Protein AF-A0A964THD8-F1 (afdb_monomer)

Solvent-accessible surface area (backbone atoms only — not comparable to full-atom values): 4783 Å² total; per-residue (Å²): 112,71,65,61,54,53,49,52,52,47,64,60,51,55,53,53,43,49,53,51,8,45,52,54,11,51,50,55,50,50,51,42,51,72,72,67,54,89,64,55,69,68,58,49,52,50,49,28,51,51,44,15,52,51,44,27,50,53,50,47,65,72,67,63,75,72,81,80,73,76,79,84,78,83,79,66,86,80,79,67,133

pLDDT: mean 84.46, std 9.38, range [59.78, 96.19]

Radius of gyration: 21.52 Å; Cα contacts (8 Å, |Δi|>4): 37; chains: 1; bounding box: 48×26×64 Å

Foldseek 3Di:
DVVVVVVVVCVVVVVVLLVVLLVQLCVVLVVCVVVVNDDDPVVSVVSSVVSSVVSSVVCCVVPVPDPPPPPPDPDDPVPPD

Structure (mmCIF, N/CA/C/O backbone):
data_AF-A0A964THD8-F1
#
_entry.id   AF-A0A964THD8-F1
#
loop_
_atom_site.group_PDB
_atom_site.id
_atom_site.type_symbol
_atom_site.label_atom_id
_atom_site.label_alt_id
_atom_site.label_comp_id
_atom_site.label_asym_id
_atom_site.label_entity_id
_atom_site.label_seq_id
_atom_site.pdbx_PDB_ins_code
_atom_site.Cartn_x
_atom_site.Cartn_y
_atom_site.Cartn_z
_atom_site.occupancy
_atom_site.B_iso_or_equiv
_atom_site.auth_seq_id
_atom_site.auth_comp_id
_atom_site.auth_asym_id
_atom_site.auth_atom_id
_atom_site.pdbx_PDB_model_num
ATOM 1 N N . MET A 1 1 ? -14.196 14.665 22.100 1.00 74.06 1 MET A N 1
ATOM 2 C CA . MET A 1 1 ? -13.700 13.334 22.518 1.00 74.06 1 MET A CA 1
ATOM 3 C C . MET A 1 1 ? -13.801 12.303 21.395 1.00 74.06 1 MET A C 1
ATOM 5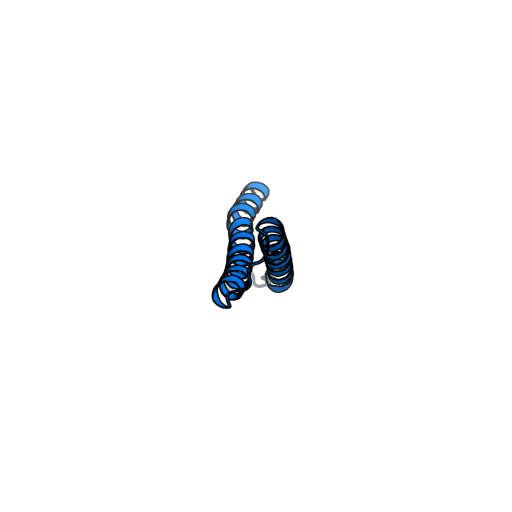 O O . MET A 1 1 ? -12.761 11.877 20.921 1.00 74.06 1 MET A O 1
ATOM 9 N N . ALA A 1 2 ? -14.996 11.962 20.892 1.00 86.44 2 ALA A N 1
ATOM 10 C CA . ALA A 1 2 ? -15.163 10.920 19.863 1.00 86.44 2 ALA A CA 1
ATOM 11 C C . ALA A 1 2 ? -14.375 11.158 18.553 1.00 86.44 2 ALA A C 1
ATOM 13 O O . ALA A 1 2 ? -13.748 10.235 18.046 1.00 86.44 2 ALA A O 1
ATOM 14 N N . LEU A 1 3 ? -14.340 12.398 18.043 1.00 91.94 3 LEU A N 1
ATOM 15 C CA . LEU A 1 3 ? -13.591 12.728 16.821 1.00 91.94 3 LEU A CA 1
ATOM 16 C C . LEU A 1 3 ? -12.074 12.540 16.984 1.00 91.94 3 LEU A C 1
ATOM 18 O O . LEU A 1 3 ? -11.424 12.028 16.085 1.00 91.94 3 LEU A O 1
ATOM 22 N N . ALA A 1 4 ? -11.518 12.913 18.141 1.00 89.25 4 ALA A N 1
ATOM 23 C CA . ALA A 1 4 ? -10.088 12.771 18.417 1.00 89.25 4 ALA A CA 1
ATOM 24 C C . ALA A 1 4 ? -9.662 11.294 18.460 1.00 89.25 4 ALA A C 1
ATOM 26 O O . ALA A 1 4 ? -8.623 10.932 17.921 1.00 89.25 4 ALA A O 1
ATOM 27 N N . VAL A 1 5 ? -10.505 10.431 19.036 1.00 88.50 5 VAL A N 1
ATOM 28 C CA . VAL A 1 5 ? -10.279 8.977 19.053 1.00 88.50 5 VAL A CA 1
ATOM 29 C C . VAL A 1 5 ? -10.381 8.390 17.645 1.00 88.50 5 VAL A C 1
ATOM 31 O O . VAL A 1 5 ? -9.528 7.602 17.248 1.00 88.50 5 VAL A O 1
ATOM 34 N N . ALA A 1 6 ? -11.387 8.801 16.868 1.00 89.69 6 ALA A N 1
ATOM 35 C CA . ALA A 1 6 ? -11.535 8.357 15.486 1.00 89.69 6 ALA A CA 1
ATOM 36 C C . ALA A 1 6 ? -10.333 8.765 14.620 1.00 89.69 6 ALA A C 1
ATOM 38 O O . ALA A 1 6 ? -9.836 7.942 13.856 1.00 89.69 6 ALA A O 1
ATOM 39 N N . LEU A 1 7 ? -9.834 9.997 14.775 1.00 86.94 7 LEU A N 1
ATOM 40 C CA . LEU A 1 7 ? -8.637 10.473 14.081 1.00 86.94 7 LEU A CA 1
ATOM 41 C C . LEU A 1 7 ? -7.386 9.700 14.501 1.00 86.94 7 LEU A C 1
ATOM 43 O O . LEU A 1 7 ? -6.636 9.296 13.625 1.00 86.94 7 LEU A O 1
ATOM 47 N N . GLY A 1 8 ? -7.200 9.409 15.791 1.00 86.56 8 GLY A N 1
ATOM 48 C CA . GLY A 1 8 ? -6.066 8.601 16.252 1.00 86.56 8 GLY A CA 1
ATOM 49 C C . GLY A 1 8 ? -6.084 7.169 15.701 1.00 86.56 8 GLY A C 1
ATOM 50 O O . GLY A 1 8 ? -5.059 6.660 15.264 1.00 86.56 8 GLY A O 1
ATOM 51 N N . ILE A 1 9 ? -7.253 6.521 15.640 1.00 83.81 9 ILE A N 1
ATOM 52 C CA . ILE A 1 9 ? -7.386 5.198 15.001 1.00 83.81 9 ILE A CA 1
ATOM 53 C C . ILE A 1 9 ? -7.083 5.303 13.507 1.00 83.81 9 ILE A C 1
ATOM 55 O O . ILE A 1 9 ? -6.348 4.483 12.961 1.00 83.81 9 ILE A O 1
ATOM 59 N N . LEU A 1 10 ? -7.640 6.318 12.847 1.00 83.06 10 LEU A N 1
ATOM 60 C CA . LEU A 1 10 ? -7.433 6.560 11.429 1.00 83.06 10 LEU A CA 1
ATOM 61 C C . LEU A 1 10 ? -5.945 6.776 11.121 1.00 83.06 10 LEU A C 1
ATOM 63 O O . LEU A 1 10 ? -5.438 6.187 10.176 1.00 83.06 10 LEU A O 1
ATOM 67 N N . GLU A 1 11 ? -5.240 7.537 11.952 1.00 83.88 11 GLU A N 1
ATOM 68 C CA . GLU A 1 11 ? -3.811 7.835 11.842 1.00 83.88 11 GLU A CA 1
ATOM 69 C C . GLU A 1 11 ? -2.917 6.609 12.066 1.00 83.88 11 GLU A C 1
ATOM 71 O O . GLU A 1 11 ? -1.838 6.544 11.494 1.00 83.88 11 GLU A O 1
ATOM 76 N N . VAL A 1 12 ? -3.369 5.605 12.822 1.00 81.62 12 VAL A N 1
ATOM 77 C CA . VAL A 1 12 ? -2.649 4.329 13.005 1.00 81.62 12 VAL A CA 1
ATOM 78 C C . VAL A 1 12 ? -2.968 3.334 11.882 1.00 81.62 12 VAL A C 1
ATOM 80 O O . VAL A 1 12 ? -2.100 2.594 11.420 1.00 81.62 12 VAL A O 1
ATOM 83 N N . VAL A 1 13 ? -4.216 3.316 11.413 1.00 71.75 13 VAL A N 1
ATOM 84 C CA . VAL A 1 13 ? -4.716 2.334 10.441 1.00 71.75 13 VAL A CA 1
ATOM 85 C C . VAL A 1 13 ? -4.410 2.734 8.993 1.00 71.75 13 VAL A C 1
ATOM 87 O O . VAL A 1 13 ? -4.076 1.866 8.183 1.00 71.75 13 VAL A O 1
ATOM 90 N N . LEU A 1 14 ? -4.471 4.028 8.648 1.00 72.50 14 LEU A N 1
ATOM 91 C CA . LEU A 1 14 ? -4.060 4.517 7.324 1.00 72.50 14 LEU A CA 1
ATOM 92 C C . LEU A 1 14 ? -2.639 4.089 6.946 1.00 72.50 14 LEU A C 1
ATOM 94 O O . LEU A 1 14 ? -2.487 3.541 5.851 1.00 72.50 14 LEU A O 1
ATOM 98 N N . PRO A 1 15 ? -1.610 4.305 7.790 1.00 77.69 15 PRO A N 1
ATOM 99 C CA . PRO A 1 15 ? -0.250 3.949 7.417 1.00 77.69 15 PRO A CA 1
ATOM 100 C C . PRO A 1 15 ? -0.085 2.445 7.210 1.00 77.69 15 PRO A C 1
ATOM 102 O O . PRO A 1 15 ? 0.587 2.049 6.263 1.00 77.69 15 PRO A O 1
ATOM 105 N N . VAL A 1 16 ? -0.745 1.595 8.007 1.00 76.94 16 VAL A N 1
ATOM 106 C CA . VAL A 1 16 ? -0.628 0.130 7.878 1.00 76.94 16 VAL A CA 1
ATOM 107 C C . VAL A 1 16 ? -1.054 -0.363 6.493 1.00 76.94 16 VAL A C 1
ATOM 109 O O . VAL A 1 16 ? -0.319 -1.120 5.860 1.00 76.94 16 VAL A O 1
ATOM 112 N N . PHE A 1 17 ? -2.207 0.081 5.987 1.00 78.75 17 PHE A N 1
ATOM 113 C CA . PHE A 1 17 ? -2.699 -0.389 4.688 1.00 78.75 17 PHE A CA 1
ATOM 114 C C . PHE A 1 17 ? -1.872 0.128 3.512 1.00 78.75 17 PHE A C 1
ATOM 116 O O . PHE A 1 17 ? -1.673 -0.593 2.534 1.00 78.75 17 PHE A O 1
ATOM 123 N N . VAL A 1 18 ? -1.378 1.363 3.604 1.00 81.62 18 VAL A N 1
ATOM 124 C CA . VAL A 1 18 ? -0.550 1.966 2.553 1.00 81.62 18 VAL A CA 1
ATOM 125 C C . VAL A 1 18 ? 0.831 1.308 2.508 1.00 81.62 18 VAL A C 1
ATOM 127 O O . VAL A 1 18 ? 1.276 0.910 1.432 1.00 81.62 18 VAL A O 1
ATOM 130 N N . PHE A 1 19 ? 1.481 1.109 3.660 1.00 86.44 19 PHE A N 1
ATOM 131 C CA . PHE A 1 19 ? 2.786 0.444 3.716 1.00 86.44 19 PHE A CA 1
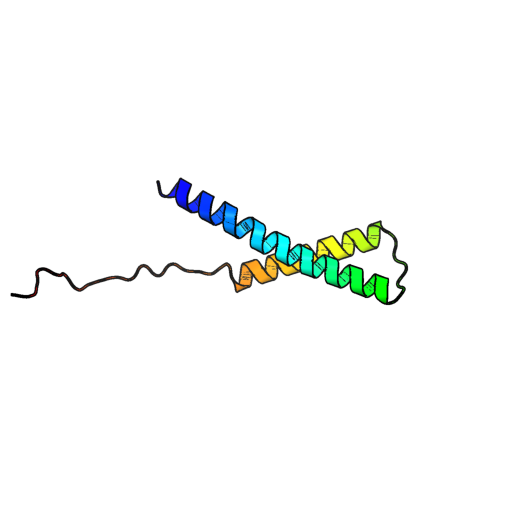ATOM 132 C C . PHE A 1 19 ? 2.723 -1.013 3.258 1.00 86.44 19 PHE A C 1
ATOM 134 O O . PHE A 1 19 ? 3.613 -1.459 2.533 1.00 86.44 19 PHE A O 1
ATOM 141 N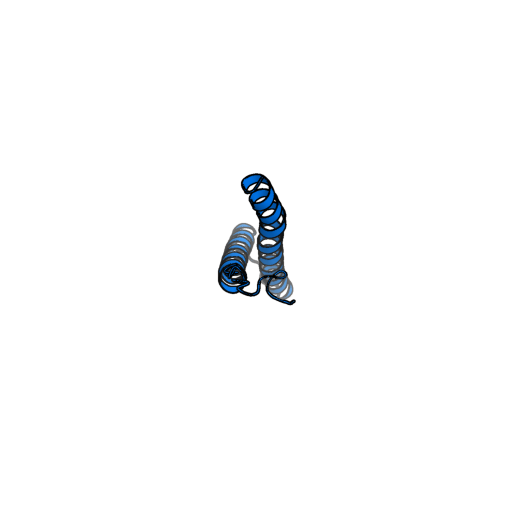 N . LEU A 1 20 ? 1.662 -1.745 3.614 1.00 86.25 20 LEU A N 1
ATOM 142 C CA . LEU A 1 20 ? 1.485 -3.120 3.150 1.00 86.25 20 LEU A CA 1
ATOM 143 C C . LEU A 1 20 ? 1.261 -3.177 1.630 1.00 86.25 20 LEU A C 1
ATOM 145 O O . LEU A 1 20 ? 1.848 -4.026 0.961 1.00 86.25 20 LEU A O 1
ATOM 149 N N . GLY A 1 21 ? 0.492 -2.238 1.067 1.00 87.38 21 GLY A N 1
ATOM 150 C CA . GLY A 1 21 ? 0.348 -2.095 -0.384 1.00 87.38 21 GLY A CA 1
ATOM 151 C C . GLY A 1 21 ? 1.686 -1.838 -1.085 1.00 87.38 21 GLY A C 1
ATOM 152 O O . GLY A 1 21 ? 2.006 -2.518 -2.060 1.00 87.38 21 GLY A O 1
ATOM 153 N N . PHE A 1 22 ? 2.509 -0.932 -0.549 1.00 92.06 22 PHE A N 1
ATOM 154 C CA . PHE A 1 22 ? 3.852 -0.670 -1.077 1.00 92.06 22 PHE A CA 1
ATOM 155 C C . PHE A 1 22 ? 4.781 -1.879 -0.987 1.00 92.06 22 PHE A C 1
ATOM 157 O O . PHE A 1 22 ? 5.544 -2.112 -1.921 1.00 92.06 22 PHE A O 1
ATOM 164 N N . ALA A 1 23 ? 4.708 -2.675 0.081 1.00 92.62 23 ALA A N 1
ATOM 165 C CA . ALA A 1 23 ? 5.500 -3.899 0.189 1.00 92.62 23 ALA A CA 1
ATOM 166 C C . ALA A 1 23 ? 5.159 -4.897 -0.933 1.00 92.62 23 ALA A C 1
ATOM 168 O O . ALA A 1 23 ? 6.062 -5.468 -1.546 1.00 92.62 23 ALA A O 1
ATOM 169 N N . VAL A 1 24 ? 3.870 -5.054 -1.258 1.00 92.25 24 VAL A N 1
ATOM 170 C CA . VAL A 1 24 ? 3.418 -5.909 -2.370 1.00 92.25 24 VAL A CA 1
ATOM 171 C C . VAL A 1 24 ? 3.893 -5.357 -3.716 1.00 92.25 24 VAL A C 1
ATOM 173 O O . VAL A 1 24 ? 4.443 -6.107 -4.525 1.00 92.25 24 VAL A O 1
ATOM 176 N N . GLY A 1 25 ? 3.735 -4.051 -3.949 1.00 90.75 25 GLY A N 1
ATOM 177 C CA . GLY A 1 25 ? 4.207 -3.401 -5.173 1.00 90.75 25 GLY A CA 1
ATOM 178 C C . GLY A 1 25 ? 5.716 -3.528 -5.369 1.00 90.75 25 GLY A C 1
ATOM 179 O O . GLY A 1 25 ? 6.156 -3.886 -6.459 1.00 90.75 25 GLY A O 1
ATOM 180 N N . ALA A 1 26 ? 6.499 -3.284 -4.316 1.00 92.69 26 ALA A N 1
ATOM 181 C CA . ALA A 1 26 ? 7.957 -3.392 -4.333 1.00 92.69 26 ALA A CA 1
ATOM 182 C C . ALA A 1 26 ? 8.425 -4.841 -4.525 1.00 92.69 26 ALA A C 1
ATOM 184 O O . ALA A 1 26 ? 9.394 -5.087 -5.239 1.00 92.69 26 ALA A O 1
ATOM 185 N N . GLY A 1 27 ? 7.725 -5.807 -3.924 1.00 93.12 27 GLY A N 1
ATOM 186 C CA . GLY A 1 27 ? 7.990 -7.227 -4.140 1.00 93.12 27 GLY A CA 1
ATOM 187 C C . GLY A 1 27 ? 7.770 -7.629 -5.597 1.00 93.12 27 GLY A C 1
ATOM 188 O O . GLY A 1 27 ? 8.629 -8.270 -6.194 1.00 93.12 27 GLY A O 1
ATOM 189 N N . ALA A 1 28 ? 6.662 -7.199 -6.204 1.00 91.75 28 ALA A N 1
ATOM 190 C CA . ALA A 1 28 ? 6.363 -7.509 -7.599 1.00 91.75 28 ALA A CA 1
ATOM 191 C C . ALA A 1 28 ? 7.355 -6.862 -8.583 1.00 91.75 28 ALA A C 1
ATOM 193 O O . ALA A 1 28 ? 7.837 -7.538 -9.493 1.00 91.75 28 ALA A O 1
ATOM 194 N N . THR A 1 29 ? 7.708 -5.584 -8.396 1.00 92.44 29 THR A N 1
ATOM 195 C CA . THR A 1 29 ? 8.739 -4.938 -9.227 1.00 92.44 29 THR A CA 1
ATOM 196 C C . THR A 1 29 ? 10.121 -5.545 -9.003 1.00 92.44 29 THR A C 1
ATOM 198 O O . THR A 1 29 ? 10.847 -5.761 -9.970 1.00 92.44 29 THR A O 1
ATOM 201 N N . GLY A 1 30 ? 10.472 -5.885 -7.760 1.00 91.31 30 GLY A N 1
ATOM 202 C CA . GLY A 1 30 ? 11.722 -6.567 -7.426 1.00 91.31 30 GLY A CA 1
ATOM 203 C C . GLY A 1 30 ? 11.839 -7.945 -8.078 1.00 91.31 30 GLY A C 1
ATOM 204 O O . GLY A 1 30 ? 12.896 -8.277 -8.608 1.00 91.31 30 GLY A O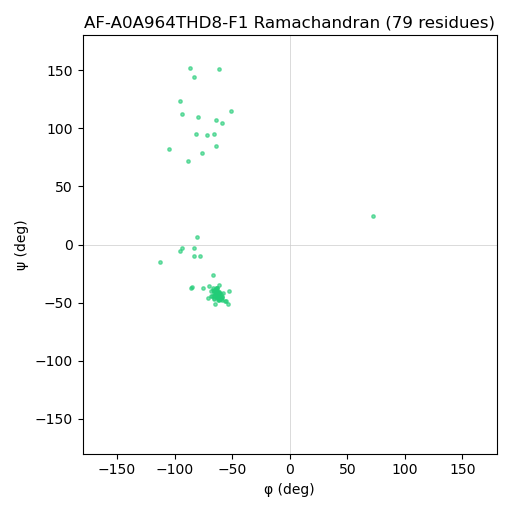 1
ATOM 205 N N . LEU A 1 31 ? 10.751 -8.721 -8.115 1.00 94.19 31 LEU A N 1
ATOM 206 C CA . LEU A 1 31 ? 10.716 -10.006 -8.818 1.00 94.19 31 LEU A CA 1
ATOM 207 C C . LEU A 1 31 ? 10.935 -9.834 -10.323 1.00 94.19 31 LEU A C 1
ATOM 209 O O . LEU A 1 31 ? 11.710 -10.584 -10.905 1.00 94.19 31 LEU A O 1
ATOM 213 N N . LEU A 1 32 ? 10.313 -8.839 -10.959 1.00 91.12 32 LEU A N 1
ATOM 214 C CA . LEU A 1 32 ? 10.527 -8.587 -12.390 1.00 91.12 32 LEU A CA 1
ATOM 215 C C . LEU A 1 32 ? 11.979 -8.238 -12.712 1.00 91.12 32 LEU A C 1
ATOM 217 O O . LEU A 1 32 ? 12.536 -8.767 -13.673 1.00 91.12 32 LEU A O 1
ATOM 221 N N . LEU A 1 33 ? 12.599 -7.398 -11.881 1.00 90.94 33 LEU A N 1
ATOM 222 C CA . LEU A 1 33 ? 14.016 -7.067 -12.012 1.00 90.94 33 LEU A CA 1
ATOM 223 C C . LEU A 1 33 ? 14.908 -8.294 -11.785 1.00 90.94 33 LEU A C 1
ATOM 225 O O . LEU A 1 33 ? 15.891 -8.473 -12.499 1.00 90.94 33 LEU A O 1
ATOM 229 N N . LEU A 1 34 ? 14.544 -9.172 -10.845 1.00 93.69 34 LEU A N 1
ATOM 230 C CA . LEU A 1 34 ? 15.275 -10.414 -10.582 1.00 93.69 34 LEU A CA 1
ATOM 231 C C . LEU A 1 34 ? 15.295 -11.350 -11.801 1.00 93.69 34 LEU A C 1
ATOM 233 O O . LEU A 1 34 ? 16.298 -12.017 -12.039 1.00 93.69 34 LEU A O 1
ATOM 237 N N . PHE A 1 35 ? 14.219 -11.378 -12.592 1.00 94.19 35 PHE A N 1
ATOM 238 C CA . PHE A 1 35 ? 14.147 -12.149 -13.838 1.00 94.19 35 PHE A CA 1
ATOM 239 C C . PHE A 1 35 ? 14.819 -11.458 -15.039 1.00 94.19 35 PHE A C 1
ATOM 241 O O . PHE A 1 35 ? 14.725 -11.963 -16.156 1.00 94.19 35 PHE A O 1
ATOM 248 N N . GLY A 1 36 ? 15.507 -10.329 -14.829 1.00 87.44 36 GLY A N 1
ATOM 249 C CA . GLY A 1 36 ? 16.220 -9.604 -15.883 1.00 87.44 36 GLY A CA 1
ATOM 250 C C . GLY A 1 36 ? 15.295 -8.878 -16.858 1.00 87.44 36 GLY A C 1
ATOM 251 O O . GLY A 1 36 ? 15.656 -8.668 -18.015 1.00 87.44 36 GLY A O 1
ATOM 252 N N . LEU A 1 37 ? 14.076 -8.535 -16.426 1.00 87.25 37 LEU A N 1
ATOM 253 C CA . LEU A 1 37 ? 13.134 -7.806 -17.263 1.00 87.25 37 LEU A CA 1
ATOM 254 C C . LEU A 1 37 ? 13.466 -6.307 -17.233 1.00 87.25 37 LEU A C 1
ATOM 256 O O . LEU A 1 37 ? 13.035 -5.571 -16.344 1.00 87.25 37 LEU A O 1
ATOM 260 N N . ASP A 1 38 ? 14.232 -5.863 -18.229 1.00 83.25 38 ASP A N 1
ATOM 261 C CA . ASP A 1 38 ? 14.678 -4.473 -18.365 1.00 83.25 38 ASP A CA 1
ATOM 262 C C . ASP A 1 38 ? 13.548 -3.570 -18.878 1.00 83.25 38 ASP A C 1
ATOM 264 O O . ASP A 1 38 ? 13.440 -3.227 -20.057 1.00 83.25 38 ASP A O 1
ATOM 268 N N . TRP A 1 39 ? 12.649 -3.203 -17.969 1.00 89.88 39 TRP A N 1
ATOM 269 C CA . TRP A 1 39 ? 11.610 -2.209 -18.221 1.00 89.88 39 TRP A CA 1
ATOM 270 C C . TRP A 1 39 ? 12.128 -0.801 -17.942 1.00 89.88 39 TRP A C 1
ATOM 272 O O . TRP A 1 39 ? 12.994 -0.581 -17.095 1.00 89.88 39 TRP A O 1
ATOM 282 N N . SER A 1 40 ? 11.558 0.190 -18.632 1.00 93.31 40 SER A N 1
ATOM 283 C CA . SER A 1 40 ? 11.875 1.584 -18.335 1.00 93.31 40 SER A CA 1
ATOM 284 C C . SER A 1 40 ? 11.467 1.933 -16.902 1.00 93.31 40 SER A C 1
ATOM 286 O O . SER A 1 40 ? 10.486 1.409 -16.367 1.00 93.31 40 SER A O 1
ATOM 288 N N . PHE A 1 41 ? 12.181 2.880 -16.292 1.00 90.50 41 PHE A N 1
ATOM 289 C CA . PHE A 1 41 ? 11.846 3.370 -14.954 1.00 90.50 41 PHE A CA 1
ATOM 290 C C . PHE A 1 41 ? 10.379 3.818 -14.853 1.00 90.50 41 PHE A C 1
ATOM 292 O O . PHE A 1 41 ? 9.702 3.506 -13.878 1.00 90.50 41 PHE A O 1
ATOM 299 N N . GLY A 1 42 ? 9.861 4.483 -15.893 1.00 95.31 42 GLY A N 1
ATOM 300 C CA . GLY A 1 42 ? 8.458 4.892 -15.955 1.00 95.31 42 GLY A CA 1
ATOM 301 C C . GLY A 1 42 ? 7.485 3.709 -15.926 1.00 95.31 42 GLY A C 1
ATOM 302 O O . GLY A 1 42 ? 6.484 3.762 -15.217 1.00 95.31 42 GLY A O 1
ATOM 303 N N . ALA A 1 43 ? 7.794 2.621 -16.636 1.00 93.25 43 ALA A N 1
ATOM 304 C CA . ALA A 1 43 ? 6.970 1.412 -16.634 1.00 93.25 43 ALA A CA 1
ATOM 305 C C . ALA A 1 43 ? 7.007 0.687 -15.278 1.00 93.25 43 ALA A C 1
ATOM 307 O O . ALA A 1 43 ? 5.967 0.250 -14.788 1.00 93.25 43 ALA A O 1
ATOM 308 N N . LEU A 1 44 ? 8.177 0.614 -14.635 1.00 92.00 44 LEU A N 1
ATOM 309 C CA . LEU A 1 44 ? 8.321 0.036 -13.294 1.00 92.00 44 LEU A CA 1
ATOM 310 C C . LEU A 1 44 ? 7.593 0.868 -12.233 1.00 92.00 44 LEU A C 1
ATOM 312 O O . LEU A 1 44 ? 6.912 0.305 -11.379 1.00 92.00 44 LEU A O 1
ATOM 316 N N . ALA A 1 45 ? 7.681 2.198 -12.311 1.00 93.56 45 ALA A N 1
ATOM 317 C CA . ALA A 1 45 ? 6.963 3.104 -11.420 1.00 93.56 45 ALA A CA 1
ATOM 318 C C . ALA A 1 45 ? 5.442 2.990 -11.601 1.00 93.56 45 ALA A C 1
ATOM 320 O O . ALA A 1 45 ? 4.708 2.940 -10.613 1.00 93.56 45 ALA A O 1
ATOM 321 N N . LEU A 1 46 ? 4.967 2.887 -12.849 1.00 95.12 46 LEU A N 1
ATOM 322 C CA . LEU A 1 46 ? 3.555 2.657 -13.150 1.00 95.12 46 LEU A CA 1
ATOM 323 C C . LEU A 1 46 ? 3.082 1.318 -12.578 1.00 95.12 46 LEU A C 1
ATOM 325 O O . LEU A 1 46 ? 2.051 1.266 -11.910 1.00 95.12 46 LEU A O 1
ATOM 329 N N . LEU A 1 47 ? 3.846 0.247 -12.797 1.00 93.62 47 LEU A N 1
ATOM 330 C CA . LEU A 1 47 ? 3.517 -1.074 -12.278 1.00 93.62 47 LEU A CA 1
ATOM 331 C C . LEU A 1 47 ? 3.470 -1.081 -10.746 1.00 93.62 47 LEU A C 1
ATOM 333 O O . LEU A 1 47 ? 2.499 -1.565 -10.165 1.00 93.62 47 LEU A O 1
ATOM 337 N N . PHE A 1 48 ? 4.484 -0.506 -10.098 1.00 94.19 48 PHE A N 1
ATOM 338 C CA . PHE A 1 48 ? 4.527 -0.345 -8.648 1.00 94.19 48 PHE A CA 1
ATOM 339 C C . PHE A 1 48 ? 3.288 0.394 -8.134 1.00 94.19 48 PHE A C 1
ATOM 341 O O . PHE A 1 48 ? 2.645 -0.074 -7.193 1.00 94.19 48 PHE A O 1
ATOM 348 N N . ALA A 1 49 ? 2.935 1.522 -8.758 1.00 94.38 49 ALA A N 1
ATOM 349 C CA . ALA A 1 49 ? 1.794 2.337 -8.357 1.00 94.38 49 ALA A CA 1
ATOM 350 C C . ALA A 1 49 ? 0.467 1.579 -8.512 1.00 94.38 49 ALA A C 1
ATOM 352 O O . ALA A 1 49 ? -0.358 1.593 -7.598 1.00 94.38 49 ALA A O 1
ATOM 353 N N . VAL A 1 50 ? 0.283 0.870 -9.631 1.00 96.19 50 VAL A N 1
ATOM 354 C CA . VAL A 1 50 ? -0.921 0.070 -9.897 1.00 96.19 50 VAL A CA 1
ATOM 355 C C . VAL A 1 50 ? -1.042 -1.081 -8.901 1.00 96.19 50 VAL A C 1
ATOM 357 O O . VAL A 1 50 ? -2.082 -1.217 -8.259 1.00 96.19 50 VAL A O 1
ATOM 360 N N . ILE A 1 51 ? 0.014 -1.881 -8.718 1.00 95.12 51 ILE A N 1
ATOM 361 C CA . ILE A 1 51 ? -0.013 -3.030 -7.802 1.00 95.12 51 ILE A CA 1
ATOM 362 C C . ILE A 1 51 ? -0.225 -2.562 -6.362 1.00 95.12 51 ILE A C 1
ATOM 364 O O . ILE A 1 51 ? -1.064 -3.122 -5.659 1.00 95.12 51 ILE A O 1
ATOM 368 N N . SER A 1 52 ? 0.476 -1.511 -5.934 1.00 92.88 52 SER A N 1
ATOM 369 C CA . SER A 1 52 ? 0.332 -0.973 -4.579 1.00 92.88 52 SER A CA 1
ATOM 370 C C . SER A 1 52 ? -1.063 -0.409 -4.325 1.00 92.88 52 SER A C 1
ATOM 372 O O . SER A 1 52 ? -1.643 -0.655 -3.267 1.00 92.88 52 SER A O 1
ATOM 374 N N . GLY A 1 53 ? -1.624 0.317 -5.297 1.00 91.38 53 GLY A N 1
ATOM 375 C CA . GLY A 1 53 ? -2.977 0.863 -5.215 1.00 91.38 53 GLY A CA 1
ATOM 376 C C . GLY A 1 53 ? -4.045 -0.230 -5.164 1.00 91.38 53 GLY A C 1
ATOM 377 O O . GLY A 1 53 ? -4.964 -0.159 -4.347 1.00 91.38 53 GLY A O 1
ATOM 378 N N . LEU A 1 54 ? -3.898 -1.279 -5.979 1.00 94.06 54 LEU A N 1
ATOM 379 C CA . LEU A 1 54 ? -4.794 -2.436 -5.957 1.00 94.06 54 LEU A CA 1
ATOM 380 C C . LEU A 1 54 ? -4.691 -3.205 -4.638 1.00 94.06 54 LEU A C 1
ATOM 382 O O . LEU A 1 54 ? -5.717 -3.508 -4.031 1.00 94.06 54 LEU A O 1
ATOM 386 N N . ALA A 1 55 ? -3.474 -3.472 -4.161 1.00 90.19 55 ALA A N 1
ATOM 387 C CA . ALA A 1 55 ? -3.250 -4.139 -2.883 1.00 90.19 55 ALA A CA 1
ATOM 388 C C . ALA A 1 55 ? -3.881 -3.348 -1.727 1.00 90.19 55 ALA A C 1
ATOM 390 O O . ALA A 1 55 ? -4.601 -3.927 -0.913 1.00 90.19 55 ALA A O 1
ATOM 391 N N . TYR A 1 56 ? -3.698 -2.024 -1.701 1.00 88.56 56 TYR A N 1
ATOM 392 C CA . TYR A 1 56 ? -4.351 -1.140 -0.735 1.00 88.56 56 TYR A CA 1
ATOM 393 C C . TYR A 1 56 ? -5.880 -1.270 -0.767 1.00 88.56 56 TYR A C 1
ATOM 395 O O . TYR A 1 56 ? -6.501 -1.437 0.284 1.00 88.56 56 TYR A O 1
ATOM 403 N N . LEU A 1 57 ? -6.495 -1.216 -1.955 1.00 88.31 57 LEU A N 1
ATOM 404 C CA . LEU A 1 57 ? -7.949 -1.334 -2.097 1.00 88.31 57 LEU A CA 1
ATOM 405 C C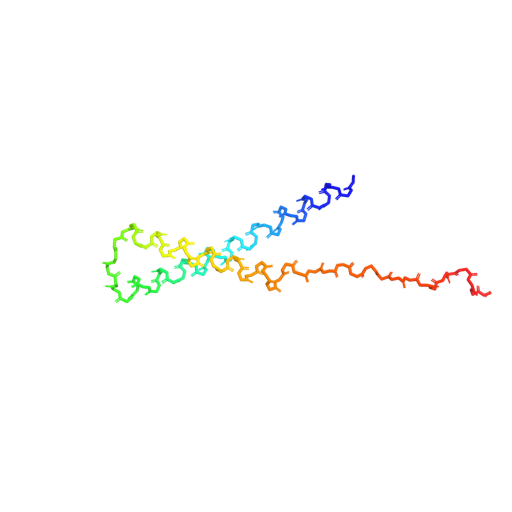 . LEU A 1 57 ? -8.454 -2.686 -1.589 1.00 88.31 57 LEU A C 1
ATOM 407 O O . LEU A 1 57 ? -9.400 -2.718 -0.804 1.00 88.31 57 LEU A O 1
ATOM 411 N N . VAL A 1 58 ? -7.805 -3.784 -1.986 1.00 89.19 58 VAL A N 1
ATOM 412 C CA . VAL A 1 58 ? -8.166 -5.144 -1.555 1.00 89.19 58 VAL A CA 1
ATOM 413 C C . VAL A 1 58 ? -8.068 -5.280 -0.037 1.00 89.19 58 VAL A C 1
ATOM 415 O O . VAL A 1 58 ? -9.008 -5.757 0.596 1.00 89.19 58 VAL A O 1
ATOM 418 N N . LEU A 1 59 ? -6.973 -4.807 0.562 1.00 84.31 59 LEU A N 1
ATOM 419 C CA . LEU A 1 59 ? -6.774 -4.838 2.011 1.00 84.31 59 LEU A CA 1
ATOM 420 C C . LEU A 1 59 ? -7.825 -4.003 2.746 1.00 84.31 59 LEU A C 1
ATOM 422 O O . LEU A 1 59 ? -8.400 -4.461 3.732 1.00 84.31 59 LEU A O 1
ATOM 426 N N . ARG A 1 60 ? -8.120 -2.801 2.243 1.00 83.12 60 ARG A N 1
ATOM 427 C CA . ARG A 1 60 ? -9.139 -1.917 2.816 1.00 83.12 60 ARG A CA 1
ATOM 428 C C . ARG A 1 60 ? -10.535 -2.531 2.740 1.00 83.12 60 ARG A C 1
ATOM 430 O O . ARG A 1 60 ? -11.300 -2.393 3.690 1.00 83.12 60 ARG A O 1
ATOM 437 N N . LEU A 1 61 ? -10.864 -3.197 1.638 1.00 83.94 61 LEU A N 1
ATOM 438 C CA . LEU A 1 61 ? -12.146 -3.881 1.458 1.00 83.94 61 LEU A CA 1
ATOM 439 C C . LEU A 1 61 ? -12.265 -5.102 2.379 1.00 83.94 61 LEU A C 1
ATOM 441 O O . LEU A 1 61 ? -13.301 -5.284 3.011 1.00 83.94 61 LEU A O 1
ATOM 445 N N . ALA A 1 62 ? -11.210 -5.912 2.483 1.00 83.69 62 ALA A N 1
ATOM 446 C CA . ALA A 1 62 ? -11.226 -7.150 3.259 1.00 83.69 62 ALA A CA 1
ATOM 447 C C . ALA A 1 62 ? -11.163 -6.920 4.778 1.00 83.69 62 ALA A C 1
ATOM 449 O O . ALA A 1 62 ? -11.798 -7.647 5.536 1.00 83.69 62 ALA A O 1
ATOM 450 N N . LEU A 1 63 ? -10.395 -5.923 5.229 1.00 77.62 63 LEU A N 1
ATOM 451 C CA . LEU A 1 63 ? -10.067 -5.723 6.647 1.00 77.62 63 LEU A CA 1
ATOM 452 C C . LEU A 1 63 ? -10.689 -4.452 7.247 1.00 77.62 63 LEU A C 1
ATOM 454 O O . LEU A 1 63 ? -10.734 -4.308 8.468 1.00 77.62 63 LEU A O 1
ATOM 458 N N . GLY A 1 64 ? -11.179 -3.523 6.419 1.00 71.19 64 GLY A N 1
ATOM 459 C CA . GLY A 1 64 ? -11.767 -2.256 6.871 1.00 71.19 64 GLY A CA 1
ATOM 460 C C . GLY A 1 64 ? -13.201 -2.369 7.403 1.00 71.19 64 GLY A C 1
ATOM 461 O O . GLY A 1 64 ? -13.719 -1.412 7.974 1.00 71.19 64 GLY A O 1
ATOM 462 N N . GLY A 1 65 ? -13.852 -3.522 7.239 1.00 70.81 65 GLY A N 1
ATOM 463 C CA . GLY A 1 65 ? -15.214 -3.772 7.704 1.00 70.81 65 GLY A CA 1
ATOM 464 C C . GLY A 1 65 ? -15.266 -4.295 9.137 1.00 70.81 65 GLY A C 1
ATOM 465 O O . GLY A 1 65 ? -15.596 -5.456 9.346 1.00 70.81 65 GLY A O 1
ATOM 466 N N . GLN A 1 66 ? -14.980 -3.460 10.136 1.00 60.44 66 GLN A N 1
ATO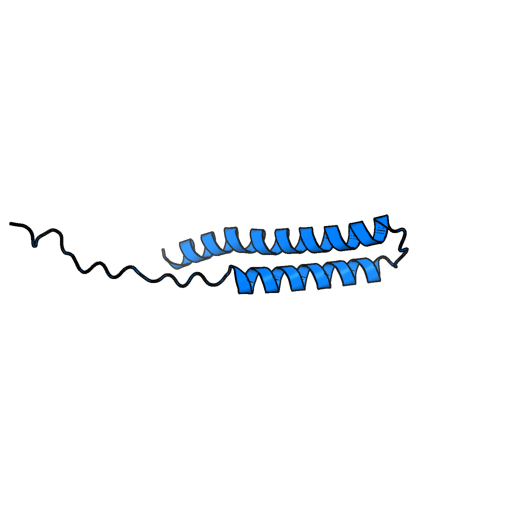M 467 C CA . GLN A 1 66 ? -15.308 -3.783 11.530 1.00 60.44 66 GLN A CA 1
ATOM 468 C C . GLN A 1 66 ? -16.521 -2.964 11.954 1.00 60.44 66 GLN A C 1
ATOM 470 O O . GLN A 1 66 ? -16.415 -1.899 12.560 1.00 60.44 66 GLN A O 1
ATOM 475 N N . GLY A 1 67 ? -17.700 -3.469 11.584 1.00 59.78 67 GLY A N 1
ATOM 476 C CA . GLY A 1 67 ? -18.958 -3.015 12.154 1.00 59.78 67 GLY A CA 1
ATOM 477 C C . GLY A 1 67 ? -18.908 -3.245 13.658 1.00 59.78 67 GLY A C 1
ATOM 478 O O . GLY A 1 67 ? -19.003 -4.380 14.120 1.00 59.78 67 GLY A O 1
ATOM 479 N N . GLY A 1 68 ? -18.711 -2.165 14.413 1.00 60.47 68 GLY A N 1
ATOM 480 C CA . GLY A 1 68 ? -18.800 -2.166 15.863 1.00 60.47 68 GLY A CA 1
ATOM 481 C C . GLY A 1 68 ? -20.230 -2.486 16.264 1.00 60.47 68 GLY A C 1
ATOM 482 O O . GLY A 1 68 ? -21.038 -1.584 16.468 1.00 60.47 68 GLY A O 1
ATOM 483 N N . SER A 1 69 ? -20.561 -3.774 16.342 1.00 60.06 69 SER A N 1
ATOM 484 C CA . SER A 1 69 ? -21.795 -4.215 16.970 1.00 60.06 69 SER A CA 1
ATOM 485 C C . SER A 1 69 ? -21.673 -3.862 18.443 1.00 60.06 69 SER A C 1
ATOM 487 O O . SER A 1 69 ? -21.071 -4.605 19.222 1.00 60.06 69 SER A O 1
ATOM 489 N N . ALA A 1 70 ? -22.205 -2.697 18.814 1.00 69.44 70 ALA A N 1
ATOM 490 C CA . ALA A 1 70 ? -22.357 -2.305 20.200 1.00 69.44 70 ALA A CA 1
ATOM 491 C C . ALA A 1 70 ? -23.059 -3.456 20.925 1.00 69.44 70 ALA A C 1
ATOM 493 O O . ALA A 1 70 ? -24.189 -3.824 20.598 1.00 69.44 70 ALA A O 1
ATOM 494 N N . ARG A 1 71 ? -22.350 -4.090 21.861 1.00 73.62 71 ARG A N 1
ATOM 495 C CA . ARG A 1 71 ? -22.906 -5.175 22.661 1.00 73.62 71 ARG A CA 1
ATOM 496 C C . ARG A 1 71 ? -24.037 -4.579 23.493 1.00 73.62 71 ARG A C 1
ATOM 498 O O . ARG A 1 71 ? -23.775 -3.833 24.431 1.00 73.62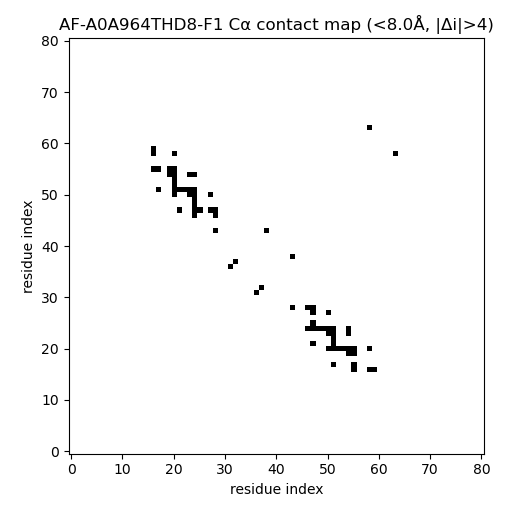 71 ARG A O 1
ATOM 505 N N . ILE A 1 72 ? -25.284 -4.893 23.145 1.00 74.50 72 ILE A N 1
ATOM 506 C CA . ILE A 1 72 ? -26.446 -4.488 23.939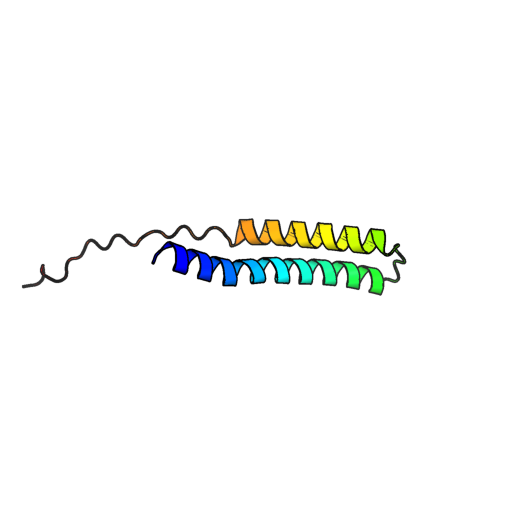 1.00 74.50 72 ILE A CA 1
ATOM 507 C C . ILE A 1 72 ? -26.437 -5.343 25.209 1.00 74.50 72 ILE A C 1
ATOM 509 O O . ILE A 1 72 ? -26.897 -6.486 25.211 1.00 74.50 72 ILE A O 1
ATOM 513 N N . VAL A 1 73 ? -25.852 -4.814 26.281 1.00 78.00 73 VAL A N 1
ATOM 514 C CA . VAL A 1 73 ? -25.891 -5.440 27.604 1.00 78.00 73 VAL A CA 1
ATOM 515 C C . VAL A 1 73 ? -27.250 -5.119 28.218 1.00 78.00 73 VAL A C 1
ATOM 517 O O . VAL A 1 73 ? -27.532 -3.971 28.532 1.00 78.00 73 VAL A O 1
ATOM 520 N N . ARG A 1 74 ? -28.112 -6.136 28.332 1.00 83.25 74 ARG A N 1
ATOM 521 C CA . ARG A 1 74 ? -29.449 -6.020 28.945 1.00 83.25 74 ARG A CA 1
ATOM 522 C C . ARG A 1 74 ? -29.493 -6.409 30.421 1.00 83.25 74 ARG A C 1
ATOM 524 O O . ARG A 1 74 ? -30.556 -6.323 31.017 1.00 83.25 74 ARG A O 1
ATOM 531 N N . ARG A 1 75 ? -28.390 -6.913 30.978 1.00 80.38 75 ARG A N 1
ATOM 532 C CA . ARG A 1 75 ? -28.354 -7.379 32.363 1.00 80.38 75 ARG A CA 1
ATOM 533 C C . ARG A 1 75 ? -27.866 -6.246 33.249 1.00 80.38 75 ARG A C 1
ATOM 535 O O . ARG A 1 75 ? -26.713 -5.837 33.116 1.00 80.38 75 ARG A O 1
ATOM 542 N N . ASP A 1 76 ? -28.769 -5.750 34.079 1.00 76.50 76 ASP A N 1
ATOM 543 C CA . ASP A 1 76 ? -28.471 -4.757 35.097 1.00 76.50 76 ASP A CA 1
ATOM 544 C C . ASP A 1 76 ? -27.919 -5.455 36.348 1.00 76.50 76 ASP A C 1
ATOM 546 O O . ASP A 1 76 ? -28.285 -6.589 36.656 1.00 76.50 76 ASP A O 1
ATOM 550 N N . ILE A 1 77 ? -26.967 -4.809 37.016 1.00 75.19 77 ILE A N 1
ATOM 551 C CA . ILE A 1 77 ? -26.275 -5.350 38.195 1.00 75.19 77 ILE A CA 1
ATOM 552 C C . ILE A 1 77 ? -27.058 -5.130 39.497 1.00 75.19 77 ILE A C 1
ATOM 554 O O . ILE A 1 77 ? -26.669 -5.689 40.517 1.00 75.19 77 ILE A O 1
ATOM 558 N N . ASN A 1 78 ? -28.135 -4.337 39.473 1.00 73.00 78 ASN A N 1
ATOM 559 C CA . ASN A 1 78 ? -28.998 -4.080 40.630 1.00 73.00 78 ASN A CA 1
ATOM 560 C C . ASN A 1 78 ? -30.215 -5.015 40.720 1.00 73.00 78 ASN A C 1
ATOM 562 O O . ASN A 1 78 ? -30.971 -4.911 41.681 1.00 73.00 78 ASN A O 1
ATOM 566 N N . ASP A 1 79 ? -30.425 -5.906 39.748 1.00 76.44 79 ASP A N 1
ATOM 567 C CA . ASP A 1 79 ? -31.557 -6.846 39.761 1.00 76.44 79 ASP A CA 1
ATOM 568 C C . ASP A 1 79 ? -31.295 -8.113 40.607 1.00 76.44 79 ASP A C 1
ATOM 570 O O . ASP A 1 79 ? -32.188 -8.951 40.741 1.00 76.44 79 ASP A O 1
ATOM 574 N N . ASP A 1 80 ? -30.094 -8.274 41.179 1.00 70.62 80 AS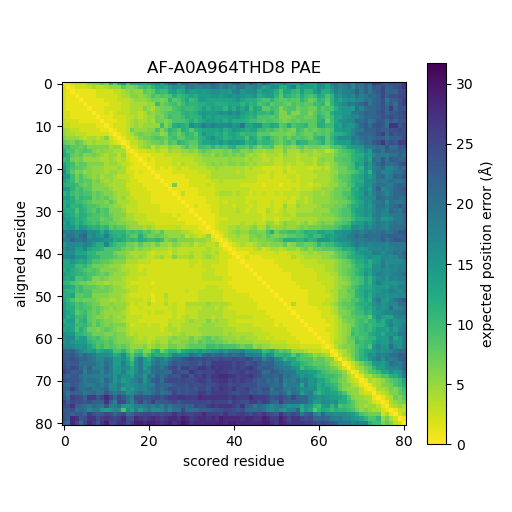P A N 1
ATOM 575 C CA . ASP A 1 80 ? -29.765 -9.386 42.080 1.00 70.62 80 ASP A CA 1
ATOM 576 C C . ASP A 1 80 ? -29.952 -8.949 43.562 1.00 70.62 80 ASP A C 1
ATOM 578 O O . ASP A 1 80 ? -29.366 -7.939 43.965 1.00 70.62 80 ASP A O 1
ATOM 582 N N . PRO A 1 81 ? -30.792 -9.657 44.356 1.00 67.94 81 PRO A N 1
ATOM 583 C CA . PRO A 1 81 ? -31.190 -9.278 45.721 1.00 67.94 81 PRO A CA 1
ATOM 584 C C . PRO A 1 81 ? -30.130 -9.513 46.808 1.00 67.94 81 PRO A C 1
ATOM 586 O O . PRO A 1 81 ? -29.276 -10.415 46.646 1.00 67.94 81 PRO A O 1
#

Secondary structure (DSSP, 8-state):
-HHHHHHHHHHHHHHHHHHHHHHHHHHHHHHHHHTT----HHHHHHHHHHHHHHHHHHHHHHHS------------TTS--

Sequence (81 aa):
MALAVALGILEVVLPVFVFLGFAVGAGATGLLLLFGLDWSFGALALLFAVISGLAYLVLRLALGGQGGSARIVRRDINDDP

Mean predicted aligned error: 9.94 Å